Protein AF-A0A2S9GHF2-F1 (afdb_monomer_lite)

Secondary structure (DSSP, 8-state):
---S-HHHHTT-S----TTEEEEEEEETTT--EE-SPPPP--SS-S--PPPBPTTT--BEEEEEPPTTSPPPHHHHHHHHHHH--

Foldseek 3Di:
DDQDCVCVVVPDDDDQPQFYHQPWKAFPPPRDTDPDDFDDCDPPDPDDAADADPVPRGGMGHSGHDPPGHTDPVSVVVVVVVPPD

Structure (mmCIF, N/CA/C/O backbone):
data_AF-A0A2S9GHF2-F1
#
_entry.id   AF-A0A2S9GHF2-F1
#
loop_
_atom_site.group_PDB
_atom_site.id
_atom_site.type_symbol
_atom_site.label_atom_id
_atom_site.label_alt_id
_atom_site.label_comp_id
_atom_site.label_asym_id
_atom_site.label_entity_id
_atom_site.label_seq_id
_atom_site.pdbx_PDB_ins_code
_atom_site.Cartn_x
_atom_site.Cartn_y
_atom_site.Cartn_z
_atom_site.occupancy
_atom_site.B_iso_or_equiv
_atom_site.auth_seq_id
_atom_site.auth_comp_id
_atom_site.auth_asym_id
_atom_site.auth_atom_id
_atom_site.pdbx_PDB_model_num
ATOM 1 N N . GLN A 1 1 ? -9.592 1.781 6.472 1.00 93.88 1 GLN A N 1
ATOM 2 C CA . GLN A 1 1 ? -9.808 1.683 5.009 1.00 93.88 1 GLN A CA 1
ATOM 3 C C . GLN A 1 1 ? -8.826 2.558 4.241 1.00 93.88 1 GLN A C 1
ATOM 5 O O . GLN A 1 1 ? -8.376 2.126 3.191 1.00 93.88 1 GLN A O 1
ATOM 10 N N . ASN A 1 2 ? -8.498 3.758 4.727 1.00 97.69 2 ASN A N 1
ATOM 11 C CA . ASN A 1 2 ? -7.423 4.572 4.152 1.00 97.69 2 ASN A CA 1
ATOM 12 C C . ASN A 1 2 ? -6.060 3.873 4.272 1.00 97.69 2 ASN A C 1
ATOM 14 O O . ASN A 1 2 ? -5.913 2.954 5.075 1.00 97.69 2 ASN A O 1
ATOM 18 N N . VAL A 1 3 ? -5.092 4.352 3.489 1.00 97.88 3 VAL A N 1
ATOM 19 C CA . VAL A 1 3 ? -3.726 3.803 3.360 1.00 97.88 3 VAL A CA 1
ATOM 20 C C . VAL A 1 3 ? -2.641 4.880 3.557 1.00 97.88 3 VAL A C 1
ATOM 22 O O . VAL A 1 3 ? -1.474 4.676 3.240 1.00 97.88 3 VAL A O 1
ATOM 25 N N . ASP A 1 4 ? -3.040 6.062 4.032 1.00 97.25 4 ASP A N 1
ATOM 26 C CA . ASP A 1 4 ? -2.284 7.327 4.029 1.00 97.25 4 ASP A CA 1
ATOM 27 C C . ASP A 1 4 ? -1.579 7.663 5.360 1.00 97.25 4 ASP A C 1
ATOM 29 O O . ASP A 1 4 ? -0.909 8.696 5.471 1.00 97.25 4 ASP A O 1
ATOM 33 N N . ASN A 1 5 ? -1.713 6.790 6.362 1.00 96.00 5 ASN A N 1
ATOM 34 C CA . ASN A 1 5 ? -1.220 6.956 7.732 1.00 96.00 5 ASN A CA 1
ATOM 35 C C . ASN A 1 5 ? -1.645 8.275 8.418 1.00 96.00 5 ASN A C 1
ATOM 37 O O . ASN A 1 5 ? -0.965 8.765 9.329 1.00 96.00 5 ASN A O 1
ATOM 41 N N . LEU A 1 6 ? -2.745 8.912 7.989 1.00 98.19 6 LEU A N 1
ATOM 42 C CA . LEU A 1 6 ? -3.190 10.179 8.584 1.00 98.19 6 LEU A CA 1
ATOM 43 C C . LEU A 1 6 ? -3.695 10.012 10.022 1.00 98.19 6 LEU A C 1
ATOM 45 O O . LEU A 1 6 ? -3.549 10.937 10.821 1.00 98.19 6 LEU A O 1
ATOM 49 N N . HIS A 1 7 ? -4.232 8.845 10.381 1.00 97.88 7 HIS A N 1
ATOM 50 C CA . HIS A 1 7 ? -4.679 8.562 11.747 1.00 97.88 7 HIS A CA 1
ATOM 51 C C . HIS A 1 7 ? -3.514 8.533 12.741 1.00 97.88 7 HIS A C 1
ATOM 53 O O . HIS A 1 7 ? -3.595 9.150 13.806 1.00 97.88 7 HIS A O 1
ATOM 59 N N . GLU A 1 8 ? -2.419 7.873 12.381 1.00 97.88 8 GLU A N 1
ATOM 60 C CA . GLU A 1 8 ? -1.189 7.780 13.167 1.00 97.88 8 GLU A CA 1
ATOM 61 C C . GLU A 1 8 ? -0.516 9.139 13.285 1.00 97.88 8 GLU A C 1
ATOM 63 O O . GLU A 1 8 ? -0.123 9.551 14.375 1.00 97.88 8 GLU A O 1
ATOM 68 N N . ARG A 1 9 ? -0.445 9.885 12.175 1.00 97.31 9 ARG A N 1
ATOM 69 C CA . ARG A 1 9 ? 0.082 11.259 12.166 1.00 97.31 9 ARG A CA 1
ATOM 70 C C . ARG A 1 9 ? -0.746 12.205 13.038 1.00 97.31 9 ARG A C 1
ATOM 72 O O . ARG A 1 9 ? -0.198 13.169 13.564 1.00 97.31 9 ARG A O 1
ATOM 79 N N . ALA A 1 10 ? -2.036 11.923 13.212 1.00 98.25 10 ALA A N 1
ATOM 80 C CA . ALA A 1 10 ? -2.918 12.629 14.138 1.00 98.25 10 ALA A CA 1
ATOM 81 C C . ALA A 1 10 ? -2.834 12.112 15.593 1.00 98.25 10 ALA A C 1
ATOM 83 O O . ALA A 1 10 ? -3.507 12.657 16.465 1.00 98.25 10 ALA A O 1
ATOM 84 N N . GLY A 1 11 ? -2.016 11.090 15.872 1.00 98.19 11 GLY A N 1
ATOM 85 C CA . GLY A 1 11 ? -1.768 10.554 17.216 1.00 98.19 11 GLY A CA 1
ATOM 86 C C . GLY A 1 11 ? -2.609 9.335 17.606 1.00 98.19 11 GLY A C 1
ATOM 87 O O . GLY A 1 11 ? -2.574 8.923 18.765 1.00 98.19 11 GLY A O 1
ATOM 88 N N . SER A 1 12 ? -3.362 8.740 16.677 1.00 97.94 12 SER A N 1
ATOM 89 C CA . SER A 1 12 ? -4.095 7.495 16.947 1.00 97.94 12 SER A CA 1
ATOM 90 C C . SER A 1 12 ? -3.114 6.333 17.115 1.00 97.94 12 SER A C 1
ATOM 92 O O . SER A 1 12 ? -2.226 6.155 16.288 1.00 97.94 12 SER A O 1
ATOM 94 N N . SER A 1 13 ? -3.284 5.526 18.164 1.00 94.81 13 SER A N 1
ATOM 95 C CA . SER A 1 13 ? -2.405 4.381 18.460 1.00 94.81 13 SER A CA 1
ATOM 96 C C . SER A 1 13 ? -3.024 3.017 18.150 1.00 94.81 13 SER A C 1
ATOM 98 O O . SER A 1 13 ? -2.300 2.040 17.996 1.00 94.81 13 SER A O 1
ATOM 100 N N . GLN A 1 14 ? -4.352 2.941 18.050 1.00 94.88 14 GLN A N 1
ATOM 101 C CA . GLN A 1 14 ? -5.086 1.728 17.687 1.00 94.88 14 GLN A CA 1
ATOM 102 C C . GLN A 1 14 ? -5.661 1.903 16.283 1.00 94.88 14 GLN A C 1
ATOM 104 O O . GLN A 1 14 ? -6.790 2.364 16.115 1.00 94.88 14 GLN A O 1
ATOM 109 N N . VAL A 1 15 ? -4.845 1.595 15.275 1.00 96.38 15 VAL A N 1
ATOM 110 C CA . VAL A 1 15 ? -5.217 1.662 13.858 1.00 96.38 15 VAL A CA 1
ATOM 111 C C . VAL A 1 15 ? -4.967 0.294 13.231 1.00 96.38 15 VAL A C 1
ATOM 113 O O . VAL A 1 15 ? -3.872 -0.251 13.335 1.00 96.38 15 VAL A O 1
ATOM 116 N N . HIS A 1 16 ? -5.987 -0.264 12.579 1.00 96.94 16 HIS A N 1
ATOM 117 C CA . HIS A 1 16 ? -5.893 -1.535 11.861 1.00 96.94 16 HIS A CA 1
ATOM 118 C C . HIS A 1 16 ? -6.012 -1.283 10.353 1.00 96.94 16 HIS A C 1
ATOM 120 O O . HIS A 1 16 ? -7.073 -0.908 9.839 1.00 96.94 16 HIS A O 1
ATOM 126 N N . HIS A 1 17 ? -4.909 -1.481 9.631 1.00 97.25 17 HIS A N 1
ATOM 127 C CA . HIS A 1 17 ? -4.805 -1.229 8.190 1.00 97.25 17 HIS A CA 1
ATOM 128 C C . HIS A 1 17 ? -5.424 -2.349 7.356 1.00 97.25 17 HIS A C 1
ATOM 130 O O . HIS A 1 17 ? -4.731 -3.146 6.729 1.00 97.25 17 HIS A O 1
ATOM 136 N N . VAL A 1 18 ? -6.756 -2.401 7.309 1.00 97.56 18 VAL A N 1
ATOM 137 C CA . VAL A 1 18 ? -7.486 -3.421 6.528 1.00 97.56 18 VAL A CA 1
ATOM 138 C C . VAL A 1 18 ? -7.199 -3.375 5.022 1.00 97.56 18 VAL A C 1
ATOM 140 O O . VAL A 1 18 ? -7.370 -4.380 4.350 1.00 97.56 18 VAL A O 1
ATOM 143 N N . HIS A 1 19 ? -6.731 -2.243 4.486 1.00 98.19 19 HIS A N 1
ATOM 144 C CA . HIS A 1 19 ? -6.299 -2.119 3.086 1.00 98.19 19 HIS A CA 1
ATOM 145 C C . HIS A 1 19 ? -4.782 -1.945 2.946 1.00 98.19 19 HIS A C 1
ATOM 147 O O . HIS A 1 19 ? -4.312 -1.535 1.887 1.00 98.19 19 HIS A O 1
ATOM 153 N N . GLY A 1 20 ? -4.023 -2.265 3.994 1.00 96.88 20 GLY A N 1
ATOM 154 C CA . GLY A 1 20 ? -2.576 -2.097 4.019 1.00 96.88 20 GLY A CA 1
ATOM 155 C C . GLY A 1 20 ? -2.131 -0.628 4.043 1.00 96.88 20 GLY A C 1
ATOM 156 O O . GLY A 1 20 ? -2.848 0.228 4.556 1.00 96.88 20 GLY A O 1
ATOM 157 N N . SER A 1 21 ? -0.937 -0.338 3.524 1.00 97.19 21 SER A N 1
ATOM 158 C CA . SER A 1 21 ? -0.227 0.935 3.710 1.00 97.19 21 SER A CA 1
ATOM 159 C C . SER A 1 21 ? 0.487 1.393 2.434 1.00 97.19 21 SER A C 1
ATOM 161 O O . SER A 1 21 ? 1.105 0.590 1.734 1.00 97.19 21 SER A O 1
ATOM 163 N N . LEU A 1 22 ? 0.460 2.704 2.150 1.00 95.81 22 LEU A N 1
ATOM 164 C CA . LEU A 1 22 ? 1.258 3.324 1.077 1.00 95.81 22 LEU A CA 1
ATOM 165 C C . LEU A 1 22 ? 2.761 3.379 1.385 1.00 95.81 22 LEU A C 1
ATOM 167 O O . LEU A 1 22 ? 3.555 3.643 0.486 1.00 95.81 22 LEU A O 1
ATOM 171 N N . PHE A 1 23 ? 3.147 3.174 2.644 1.00 94.75 23 PHE A N 1
ATOM 172 C CA . PHE A 1 23 ? 4.521 3.362 3.125 1.00 94.75 23 PHE A CA 1
ATOM 173 C C . PHE A 1 23 ? 5.255 2.043 3.373 1.00 94.75 23 PHE A C 1
ATOM 175 O O . PHE A 1 23 ? 6.411 2.038 3.790 1.00 94.75 23 PHE A O 1
ATOM 182 N N . GLU A 1 24 ? 4.587 0.926 3.112 1.00 96.69 24 GLU A N 1
ATOM 183 C CA . GLU A 1 24 ? 5.165 -0.410 3.110 1.00 96.69 24 GLU A CA 1
ATOM 184 C C . GLU A 1 24 ? 5.164 -0.932 1.676 1.00 96.69 24 GLU A C 1
ATOM 186 O O . GLU A 1 24 ? 4.265 -0.610 0.904 1.00 96.69 24 GLU A O 1
ATOM 191 N N . PHE A 1 25 ? 6.158 -1.736 1.305 1.00 97.62 25 PHE A N 1
ATOM 192 C CA . PHE A 1 25 ? 6.323 -2.200 -0.071 1.00 97.62 25 PHE A CA 1
ATOM 193 C C . PHE A 1 25 ? 6.653 -3.685 -0.117 1.00 97.62 25 PHE A C 1
ATOM 195 O O . PHE A 1 25 ? 7.357 -4.219 0.747 1.00 97.62 25 PHE A O 1
ATOM 202 N N . HIS A 1 26 ? 6.189 -4.352 -1.169 1.00 97.44 26 HIS A N 1
ATOM 203 C CA . HIS A 1 26 ? 6.476 -5.758 -1.422 1.00 97.44 26 HIS A CA 1
ATOM 204 C C . HIS A 1 26 ? 6.545 -6.060 -2.916 1.00 97.44 26 HIS A C 1
ATOM 206 O O . HIS A 1 26 ? 6.067 -5.305 -3.763 1.00 97.44 26 HIS A O 1
ATOM 212 N N . CYS A 1 27 ? 7.154 -7.195 -3.247 1.00 97.94 27 CYS A N 1
ATOM 213 C CA . CYS A 1 27 ? 7.123 -7.713 -4.608 1.00 97.94 27 CYS A CA 1
ATOM 214 C C . CYS A 1 27 ? 5.730 -8.258 -4.951 1.00 97.94 27 CYS A C 1
ATOM 216 O O . CYS A 1 27 ? 5.165 -9.060 -4.203 1.00 97.94 27 CYS A O 1
ATOM 218 N N . ASP A 1 28 ? 5.213 -7.893 -6.120 1.00 96.94 28 ASP A N 1
ATOM 219 C CA . ASP A 1 28 ? 3.950 -8.399 -6.664 1.00 96.94 28 ASP A CA 1
ATOM 220 C C . ASP A 1 28 ? 3.908 -9.931 -6.814 1.00 96.94 28 ASP A C 1
ATOM 222 O O . ASP A 1 28 ? 2.858 -10.543 -6.624 1.00 96.94 28 ASP A O 1
ATOM 226 N N . ARG A 1 29 ? 5.057 -10.551 -7.098 1.00 97.44 29 ARG A N 1
ATOM 227 C CA . ARG A 1 29 ? 5.167 -11.974 -7.418 1.00 97.44 29 ARG A CA 1
ATOM 228 C C . ARG A 1 29 ? 5.586 -12.840 -6.239 1.00 97.44 29 ARG A C 1
ATOM 230 O O . ARG A 1 29 ? 4.869 -13.769 -5.889 1.00 97.44 29 ARG A O 1
ATOM 237 N N . CYS A 1 30 ? 6.752 -12.587 -5.640 1.00 97.69 30 CYS A N 1
ATOM 238 C CA . CYS A 1 30 ? 7.253 -13.422 -4.537 1.00 97.69 30 CYS A CA 1
ATOM 239 C C . CYS A 1 30 ? 6.834 -12.922 -3.150 1.00 97.69 30 CYS A C 1
ATOM 241 O O . CYS A 1 30 ? 7.167 -13.562 -2.157 1.00 97.69 30 CYS A O 1
ATOM 243 N N . ARG A 1 31 ? 6.129 -11.782 -3.078 1.00 96.19 31 ARG A N 1
ATOM 244 C CA . ARG A 1 31 ? 5.616 -11.170 -1.843 1.00 96.19 31 ARG A CA 1
ATOM 245 C C . ARG A 1 31 ? 6.680 -10.799 -0.798 1.00 96.19 31 ARG A C 1
ATOM 247 O O . ARG A 1 31 ? 6.327 -10.401 0.304 1.00 96.19 31 ARG A O 1
ATOM 254 N N . SER A 1 32 ? 7.972 -10.850 -1.137 1.00 97.62 32 SER A N 1
ATOM 255 C CA . SER A 1 32 ? 9.040 -10.394 -0.243 1.00 97.62 32 SER A CA 1
ATOM 256 C C . SER A 1 32 ? 8.888 -8.905 0.066 1.00 97.62 32 SER A C 1
ATOM 258 O O . SER A 1 32 ? 8.715 -8.109 -0.864 1.00 97.62 32 SER A O 1
ATOM 260 N N . THR A 1 33 ? 9.029 -8.528 1.336 1.00 97.56 33 THR A N 1
ATOM 261 C CA . THR A 1 33 ? 9.104 -7.126 1.764 1.00 97.56 33 THR A CA 1
ATOM 262 C C . THR A 1 33 ? 10.254 -6.405 1.067 1.00 97.56 33 THR A C 1
ATOM 264 O O . THR A 1 33 ? 11.321 -6.981 0.837 1.00 97.56 33 THR A O 1
ATOM 267 N N . TYR A 1 34 ? 10.040 -5.135 0.741 1.00 97.56 34 TYR A N 1
ATOM 268 C CA . TYR A 1 34 ? 11.025 -4.276 0.107 1.00 97.56 34 TYR A CA 1
ATOM 269 C C . TYR A 1 34 ? 11.258 -3.019 0.947 1.00 97.56 34 TYR A C 1
ATOM 271 O O . TYR A 1 34 ? 10.322 -2.307 1.290 1.00 97.56 34 TYR A O 1
ATOM 279 N N . GLN A 1 35 ? 12.524 -2.760 1.272 1.00 96.19 35 GLN A N 1
ATOM 280 C CA . GLN A 1 35 ? 12.981 -1.589 2.038 1.00 96.19 35 GLN A CA 1
ATOM 281 C C . GLN A 1 35 ? 14.025 -0.774 1.254 1.00 96.19 35 GLN A C 1
ATOM 283 O O . GLN A 1 35 ? 14.749 0.036 1.826 1.00 96.19 35 GLN A O 1
ATOM 288 N N . GLY A 1 36 ? 14.164 -1.050 -0.047 1.00 94.19 36 GLY A N 1
ATOM 289 C CA . GLY A 1 36 ? 15.086 -0.326 -0.915 1.00 94.19 36 GLY A CA 1
ATOM 290 C C . GLY A 1 36 ? 14.543 1.043 -1.323 1.00 94.19 36 GLY A C 1
ATOM 291 O O . GLY A 1 36 ? 13.473 1.470 -0.894 1.00 94.19 36 GLY A O 1
ATOM 292 N N . GLN A 1 37 ? 15.295 1.729 -2.180 1.00 93.19 37 GLN A N 1
ATOM 293 C CA . GLN A 1 37 ? 14.918 3.048 -2.666 1.00 93.19 37 GLN A CA 1
ATOM 294 C C . GLN A 1 37 ? 13.709 2.965 -3.608 1.00 93.19 37 GLN A C 1
ATOM 296 O O . GLN A 1 37 ? 13.702 2.195 -4.568 1.00 93.19 37 GLN A O 1
ATOM 301 N N . ILE A 1 38 ? 12.704 3.795 -3.338 1.00 92.25 38 ILE A N 1
ATOM 302 C CA . ILE A 1 38 ? 11.576 4.038 -4.238 1.00 92.25 38 ILE A CA 1
ATOM 303 C C . ILE A 1 38 ? 11.930 5.243 -5.122 1.00 92.25 38 ILE A C 1
ATOM 305 O O . ILE A 1 38 ? 12.564 6.174 -4.617 1.00 92.25 38 ILE A O 1
ATOM 309 N N . PRO A 1 39 ? 11.589 5.236 -6.424 1.00 90.19 39 PRO A N 1
ATOM 310 C CA . PRO A 1 39 ? 11.847 6.366 -7.302 1.00 90.19 39 PRO A CA 1
ATOM 311 C C . PRO A 1 39 ? 11.177 7.635 -6.777 1.00 90.19 39 PRO A C 1
ATOM 313 O O . PRO A 1 39 ? 10.056 7.586 -6.266 1.00 90.19 39 PRO A O 1
ATOM 316 N N . ASP A 1 40 ? 11.851 8.771 -6.937 1.00 88.75 40 ASP A N 1
ATOM 317 C CA . ASP A 1 40 ? 11.219 10.066 -6.708 1.00 88.75 40 ASP A CA 1
ATOM 318 C C . ASP A 1 40 ? 10.065 10.249 -7.699 1.00 88.75 40 ASP A C 1
ATOM 320 O O . ASP A 1 40 ? 10.189 9.885 -8.867 1.00 88.75 40 ASP A O 1
ATOM 324 N N . MET A 1 41 ? 8.967 10.849 -7.240 1.00 84.00 41 MET A N 1
ATOM 325 C CA . MET A 1 41 ? 7.797 11.187 -8.057 1.00 84.00 41 MET A CA 1
ATOM 326 C C . MET A 1 41 ? 7.759 12.712 -8.273 1.00 84.00 41 MET A C 1
ATOM 328 O O . MET A 1 41 ? 7.077 13.412 -7.522 1.00 84.00 41 MET A O 1
ATOM 332 N N . PRO A 1 42 ? 8.557 13.273 -9.205 1.00 86.12 42 PRO A N 1
ATOM 333 C CA . PRO A 1 42 ? 8.541 14.700 -9.501 1.00 86.12 42 PRO A CA 1
ATOM 334 C C . PRO A 1 42 ? 7.236 15.095 -10.194 1.00 86.12 42 PRO A C 1
ATOM 336 O O . PRO A 1 42 ? 6.693 14.335 -10.983 1.00 86.12 42 PRO A O 1
ATOM 339 N N . GLU A 1 43 ? 6.765 16.317 -9.962 1.00 86.50 43 GLU A N 1
ATOM 340 C CA . GLU A 1 43 ? 5.563 16.842 -10.614 1.00 86.50 43 GLU A CA 1
ATOM 341 C C . GLU A 1 43 ? 5.931 17.930 -11.643 1.00 86.50 43 GLU A C 1
ATOM 343 O O . GLU A 1 43 ? 6.639 18.878 -11.280 1.00 86.50 43 GLU A O 1
ATOM 348 N N . PRO A 1 44 ? 5.455 17.849 -12.906 1.00 87.12 44 PRO A N 1
ATOM 349 C CA . PRO A 1 44 ? 4.573 16.815 -13.458 1.00 87.12 44 PRO A CA 1
ATOM 350 C C . PRO A 1 44 ? 5.345 15.593 -13.988 1.00 87.12 44 PRO A C 1
ATOM 352 O O . PRO A 1 44 ? 6.346 15.742 -14.692 1.00 87.12 44 PRO A O 1
ATOM 355 N N . VAL A 1 45 ? 4.831 14.388 -13.739 1.00 85.50 45 VAL A N 1
ATOM 356 C CA . VAL A 1 45 ? 5.312 13.144 -14.361 1.00 85.50 45 VAL A CA 1
ATOM 357 C C . VAL A 1 45 ? 4.131 12.297 -14.828 1.00 85.50 45 VAL A C 1
ATOM 359 O O . VAL A 1 45 ? 3.152 12.137 -14.108 1.00 85.50 45 VAL A O 1
ATOM 362 N N . GLU A 1 46 ? 4.199 11.773 -16.054 1.00 87.25 46 GLU A N 1
ATOM 363 C CA . GLU A 1 46 ? 3.123 10.940 -16.615 1.00 87.25 46 GLU A CA 1
ATOM 364 C C . GLU A 1 46 ? 3.144 9.519 -16.034 1.00 87.25 46 GLU A C 1
ATOM 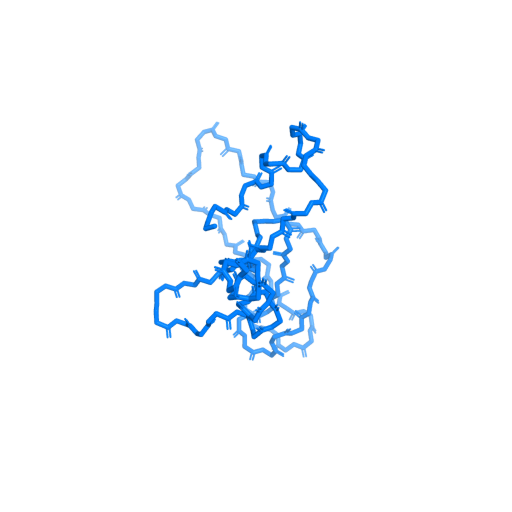366 O O . GLU A 1 46 ? 2.108 8.980 -15.650 1.00 87.25 46 GLU A O 1
ATOM 371 N N . SER A 1 47 ? 4.329 8.915 -15.937 1.00 89.06 47 SER A N 1
ATOM 372 C CA . SER A 1 47 ? 4.515 7.578 -15.374 1.00 89.06 47 SER A CA 1
ATOM 373 C C . SER A 1 47 ? 5.954 7.362 -14.924 1.00 89.06 47 SER A C 1
ATOM 375 O O . SER A 1 47 ? 6.882 7.847 -15.574 1.00 89.06 47 SER A O 1
ATOM 377 N N . ILE A 1 48 ? 6.137 6.573 -13.866 1.00 89.56 48 ILE A N 1
ATOM 378 C CA . ILE A 1 48 ? 7.443 6.089 -13.414 1.00 89.56 48 ILE A CA 1
ATOM 379 C C . ILE A 1 48 ? 7.365 4.584 -13.216 1.00 89.56 48 ILE A C 1
ATOM 381 O O . ILE A 1 48 ? 6.426 4.082 -12.596 1.00 89.56 48 ILE A O 1
ATOM 385 N N . ASP A 1 49 ? 8.367 3.878 -13.731 1.00 91.94 49 ASP A N 1
ATOM 386 C CA . ASP A 1 49 ? 8.464 2.438 -13.555 1.00 91.94 49 ASP A CA 1
ATOM 387 C C . ASP A 1 49 ? 8.831 2.082 -12.106 1.00 91.94 49 ASP A C 1
ATOM 389 O O . ASP A 1 49 ? 9.751 2.673 -11.525 1.00 91.94 49 ASP A O 1
ATOM 393 N N . PRO A 1 50 ? 8.153 1.090 -11.506 1.00 94.38 50 PRO A N 1
ATOM 394 C CA . PRO A 1 50 ? 8.508 0.617 -10.181 1.00 94.38 50 PRO A CA 1
ATOM 395 C C . PRO A 1 50 ? 9.867 -0.105 -10.180 1.00 94.38 50 PRO A C 1
ATOM 397 O O . PRO A 1 50 ? 10.260 -0.715 -11.180 1.00 94.38 50 PRO A O 1
ATOM 400 N N . PRO A 1 51 ? 10.573 -0.135 -9.034 1.00 96.12 51 PRO A N 1
ATOM 401 C CA . PRO A 1 51 ? 11.779 -0.937 -8.885 1.00 96.12 51 PRO A CA 1
ATOM 402 C C . PRO A 1 51 ? 11.528 -2.418 -9.166 1.00 96.12 51 PRO A C 1
ATOM 404 O O . PRO A 1 51 ? 10.455 -2.959 -8.893 1.00 96.12 51 PRO A O 1
ATOM 407 N N . SER A 1 52 ? 12.567 -3.106 -9.631 1.00 97.44 52 SER A N 1
ATOM 408 C CA . SER A 1 52 ? 12.564 -4.566 -9.729 1.00 97.44 52 SER A CA 1
ATOM 409 C C . SER A 1 52 ? 12.970 -5.211 -8.402 1.00 97.44 52 SER A C 1
ATOM 411 O O . SER A 1 52 ? 13.895 -4.769 -7.720 1.00 97.44 52 SER A O 1
ATOM 413 N N . CYS A 1 53 ? 12.302 -6.303 -8.045 1.00 98.06 53 CYS A N 1
ATOM 414 C CA . CYS A 1 53 ? 12.608 -7.112 -6.876 1.00 98.06 53 CYS A CA 1
ATOM 415 C C . CYS A 1 53 ? 13.979 -7.791 -7.038 1.00 98.06 53 CYS A C 1
ATOM 417 O O . CYS A 1 53 ? 14.152 -8.568 -7.978 1.00 98.06 53 CYS A O 1
ATOM 419 N N . PRO A 1 54 ? 14.925 -7.616 -6.100 1.00 96.62 54 PRO A N 1
ATOM 420 C CA . PRO A 1 54 ? 16.252 -8.226 -6.204 1.00 96.62 54 PRO A CA 1
ATOM 421 C C . PRO A 1 54 ? 16.233 -9.756 -6.059 1.00 96.62 54 PRO A C 1
ATOM 423 O O . PRO A 1 54 ? 17.157 -10.425 -6.505 1.00 96.62 54 PRO A O 1
ATOM 426 N N . ALA A 1 55 ? 15.188 -10.323 -5.444 1.00 97.44 55 ALA A N 1
ATOM 427 C CA . ALA A 1 55 ? 15.094 -11.759 -5.188 1.00 97.44 55 ALA A CA 1
ATOM 428 C C . ALA A 1 55 ? 14.540 -12.558 -6.376 1.00 97.44 55 ALA A C 1
ATOM 430 O O . ALA A 1 55 ? 14.885 -13.723 -6.544 1.00 97.44 55 ALA A O 1
ATOM 431 N N . CYS A 1 56 ? 13.658 -11.964 -7.187 1.00 98.12 56 CYS A N 1
ATOM 432 C CA . CYS A 1 56 ? 13.053 -12.681 -8.311 1.00 98.12 56 CYS A CA 1
ATOM 433 C C . CYS A 1 56 ? 12.974 -11.878 -9.615 1.00 98.12 56 CYS A C 1
ATOM 435 O O . CYS A 1 56 ? 12.841 -12.484 -10.674 1.00 98.12 56 CYS A O 1
ATOM 437 N N . GLY A 1 57 ? 13.028 -10.546 -9.575 1.00 97.81 57 GLY A N 1
ATOM 438 C CA . GLY A 1 57 ? 12.822 -9.671 -10.737 1.00 97.81 57 GLY A CA 1
ATOM 439 C C . GLY A 1 57 ? 11.361 -9.301 -11.022 1.00 97.81 57 GLY A C 1
ATOM 440 O O . GLY A 1 57 ? 11.067 -8.847 -12.118 1.00 97.81 57 GLY A O 1
ATOM 441 N N . GLY A 1 58 ? 10.432 -9.536 -10.085 1.00 98.00 58 GLY A N 1
ATOM 442 C CA . GLY A 1 58 ? 9.064 -8.992 -10.162 1.00 98.00 58 GLY A CA 1
ATOM 443 C C . GLY A 1 58 ?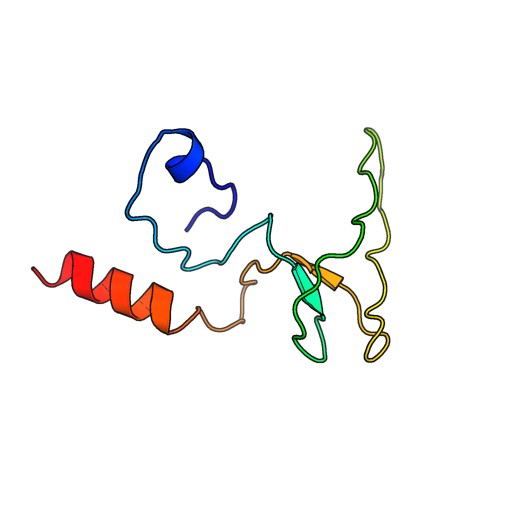 9.041 -7.489 -9.875 1.00 98.00 58 GLY A C 1
ATOM 444 O O . GLY A 1 58 ? 10.078 -6.927 -9.524 1.00 98.00 58 GLY A O 1
ATOM 445 N N . LEU A 1 59 ? 7.887 -6.837 -9.979 1.00 97.62 59 LEU A N 1
ATOM 446 C CA . LEU A 1 59 ? 7.783 -5.399 -9.723 1.00 97.62 59 LEU A CA 1
ATOM 447 C C . LEU A 1 59 ? 7.482 -5.137 -8.245 1.00 97.62 59 LEU A C 1
ATOM 449 O O . LEU A 1 59 ? 6.728 -5.870 -7.596 1.00 97.62 59 LEU A O 1
ATOM 453 N N . ILE A 1 60 ? 8.104 -4.101 -7.692 1.00 98.00 60 ILE A N 1
ATOM 454 C CA . ILE A 1 60 ? 7.822 -3.633 -6.338 1.00 98.00 60 ILE A CA 1
ATOM 455 C C . ILE A 1 60 ? 6.607 -2.712 -6.370 1.00 98.00 60 ILE A C 1
ATOM 457 O O . ILE A 1 60 ? 6.553 -1.765 -7.149 1.00 98.00 60 ILE A O 1
ATOM 461 N N . ARG A 1 61 ? 5.642 -2.960 -5.490 1.00 96.00 61 ARG A N 1
ATOM 462 C CA . ARG A 1 61 ? 4.451 -2.121 -5.327 1.00 96.00 61 ARG A CA 1
ATOM 463 C C . ARG A 1 61 ? 4.233 -1.770 -3.857 1.00 96.00 61 ARG A C 1
ATOM 465 O O . ARG A 1 61 ? 4.753 -2.476 -2.990 1.00 96.00 61 ARG A O 1
ATOM 472 N N . PRO A 1 62 ? 3.452 -0.718 -3.562 1.00 96.44 62 PRO A N 1
ATOM 473 C CA . PRO A 1 62 ? 2.967 -0.483 -2.211 1.00 96.44 62 PRO A CA 1
ATOM 474 C C . PRO A 1 62 ? 2.162 -1.682 -1.698 1.00 96.44 62 PRO A C 1
ATOM 476 O O . PRO A 1 62 ? 1.434 -2.332 -2.463 1.00 96.44 62 PRO A O 1
ATOM 479 N N . ASN A 1 63 ? 2.239 -1.916 -0.393 1.00 97.06 63 ASN A N 1
ATOM 480 C CA . ASN A 1 63 ? 1.477 -2.909 0.353 1.00 97.06 63 ASN A CA 1
ATOM 481 C C . ASN A 1 63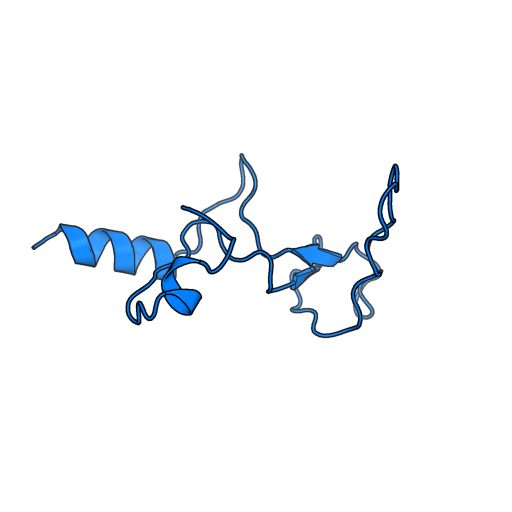 ? 0.033 -2.441 0.566 1.00 97.06 63 ASN A C 1
ATOM 483 O O . ASN A 1 63 ? -0.471 -2.426 1.680 1.00 97.06 63 ASN A O 1
ATOM 487 N N . VAL A 1 64 ? -0.622 -2.006 -0.507 1.00 97.75 64 VAL A N 1
ATOM 488 C CA . VAL A 1 64 ? -2.036 -1.628 -0.535 1.00 97.75 64 VAL A CA 1
ATOM 489 C C . VAL A 1 64 ? -2.831 -2.807 -1.063 1.00 97.75 64 VAL A C 1
ATOM 491 O O . VAL A 1 64 ? -2.415 -3.400 -2.049 1.00 97.75 64 VAL A O 1
ATOM 494 N N . VAL A 1 65 ? -3.980 -3.123 -0.479 1.00 97.31 65 VAL A N 1
ATOM 495 C CA . VAL A 1 65 ? -4.891 -4.143 -1.019 1.00 97.31 65 VAL A CA 1
ATOM 496 C C . VAL A 1 65 ? -5.635 -3.568 -2.224 1.00 97.31 65 VAL A C 1
ATOM 498 O O . VAL A 1 65 ? -6.332 -2.559 -2.103 1.00 97.31 65 VAL A O 1
ATOM 501 N N . TRP A 1 66 ? -5.494 -4.189 -3.396 1.00 95.81 66 TRP A N 1
ATOM 502 C CA . TRP A 1 66 ? -6.270 -3.816 -4.583 1.00 95.81 66 TRP A CA 1
ATOM 503 C C . TRP A 1 66 ? -7.607 -4.554 -4.639 1.00 95.81 66 TRP A C 1
ATOM 505 O O . TRP A 1 66 ? -7.806 -5.585 -3.999 1.00 95.81 66 TRP A O 1
ATOM 515 N N . PHE A 1 67 ? -8.538 -4.046 -5.447 1.00 97.06 67 PHE A N 1
ATOM 516 C CA . PHE A 1 67 ? -9.789 -4.755 -5.702 1.00 97.06 67 PHE A CA 1
ATOM 517 C C . PHE A 1 67 ? -9.519 -6.169 -6.227 1.00 97.06 67 PHE A C 1
ATOM 519 O O . PHE A 1 67 ? -8.762 -6.359 -7.177 1.00 97.06 67 PHE A O 1
ATOM 526 N N . GLY A 1 68 ? -10.167 -7.154 -5.602 1.00 96.44 68 GLY A N 1
ATOM 527 C CA . GLY A 1 68 ? -9.986 -8.573 -5.908 1.00 96.44 68 GLY A CA 1
ATOM 528 C C . GLY A 1 68 ? -8.875 -9.265 -5.112 1.00 96.44 68 GLY A C 1
ATOM 529 O O . GLY A 1 68 ? -8.783 -10.488 -5.181 1.00 96.44 68 GLY A O 1
ATOM 530 N N . GLU A 1 69 ? -8.067 -8.536 -4.336 1.00 96.06 69 GLU A N 1
ATOM 531 C CA . GLU A 1 69 ? -7.122 -9.132 -3.386 1.00 96.06 69 GLU A CA 1
ATOM 532 C C . GLU A 1 69 ? -7.785 -9.373 -2.013 1.00 96.06 69 GLU A C 1
ATOM 534 O O . GLU A 1 69 ? -8.687 -8.627 -1.618 1.00 96.06 69 GLU A O 1
ATOM 539 N N . PRO A 1 70 ? -7.366 -10.418 -1.272 1.00 96.44 70 PRO A N 1
ATOM 540 C CA . PRO A 1 70 ? -7.833 -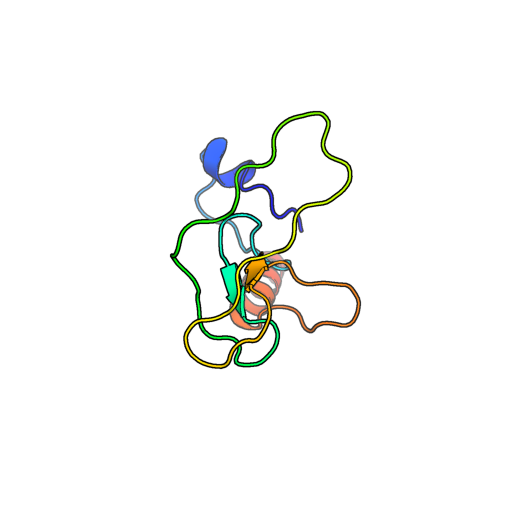10.642 0.092 1.00 96.44 70 PRO A CA 1
ATOM 541 C C . PRO A 1 70 ? -7.318 -9.551 1.044 1.00 96.44 70 PRO A C 1
ATOM 543 O O . PRO A 1 70 ? -6.217 -9.025 0.868 1.00 96.44 70 PRO A O 1
ATOM 546 N N . LEU A 1 71 ? -8.108 -9.239 2.076 1.00 97.50 71 LEU A N 1
ATOM 547 C CA . LEU A 1 71 ? -7.678 -8.369 3.175 1.00 97.50 71 LEU A CA 1
ATOM 548 C C . LEU A 1 71 ? -6.642 -9.093 4.061 1.00 97.50 71 LEU A C 1
ATOM 550 O O . LEU A 1 71 ? -6.640 -10.323 4.093 1.00 97.50 71 LEU A O 1
ATOM 554 N N . PRO A 1 72 ? -5.791 -8.370 4.815 1.00 96.44 72 PRO A N 1
ATOM 555 C CA . PRO A 1 72 ? -4.883 -8.987 5.776 1.00 96.44 72 PRO A CA 1
ATOM 556 C C . PRO A 1 72 ? -5.672 -9.583 6.947 1.00 96.44 72 PRO A C 1
ATOM 558 O O . PRO A 1 72 ? -6.396 -8.854 7.632 1.00 96.44 72 PRO A O 1
ATOM 561 N N . ASP A 1 73 ? -5.499 -10.883 7.194 1.00 97.38 73 ASP A N 1
ATOM 562 C CA . ASP A 1 73 ? -6.269 -11.634 8.196 1.00 97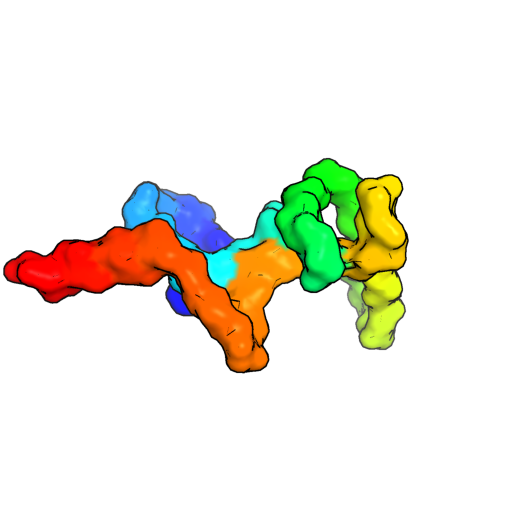.38 73 ASP A CA 1
ATOM 563 C C . ASP A 1 73 ? -6.173 -11.009 9.595 1.00 97.38 73 ASP A C 1
ATOM 565 O O . ASP A 1 73 ? -7.199 -10.744 10.222 1.00 97.38 73 ASP A O 1
ATOM 569 N N . ASP A 1 74 ? -4.961 -10.674 10.050 1.00 96.94 74 ASP A N 1
ATOM 570 C CA . ASP A 1 74 ? -4.738 -10.104 11.385 1.00 96.94 74 ASP A CA 1
ATOM 571 C C . ASP A 1 74 ? -5.439 -8.748 11.568 1.00 96.94 74 ASP A C 1
ATOM 573 O O . ASP A 1 74 ? -6.044 -8.483 12.610 1.00 96.94 74 ASP A O 1
ATOM 577 N N . ALA A 1 75 ? -5.363 -7.867 10.564 1.00 96.75 75 ALA A N 1
ATOM 578 C CA . ALA A 1 75 ? -5.992 -6.546 10.614 1.00 96.75 75 ALA A CA 1
ATOM 579 C C . ALA A 1 75 ? -7.521 -6.647 10.523 1.00 96.75 75 ALA A C 1
ATOM 581 O O . ALA A 1 75 ? -8.240 -5.891 11.186 1.00 96.75 75 ALA A O 1
ATOM 582 N N . TRP A 1 76 ? -8.021 -7.585 9.714 1.00 97.25 76 TRP A N 1
ATOM 583 C CA . TRP A 1 76 ? -9.443 -7.879 9.607 1.00 97.25 76 TRP A CA 1
ATOM 584 C C . TRP A 1 76 ? -10.001 -8.420 10.925 1.00 97.25 76 TRP A C 1
ATOM 586 O O . TRP A 1 76 ? -10.977 -7.874 11.441 1.00 97.25 76 TRP A O 1
ATOM 596 N N . GLN A 1 77 ? -9.353 -9.429 11.510 1.00 97.50 77 GLN A N 1
ATOM 597 C CA . GLN A 1 77 ? -9.789 -10.034 12.765 1.00 97.50 77 GLN A CA 1
ATOM 598 C C . GLN A 1 77 ? -9.836 -9.004 13.900 1.00 97.50 77 GLN A C 1
ATOM 600 O O . GLN A 1 77 ? -10.863 -8.885 14.568 1.00 97.50 77 GLN A O 1
ATOM 605 N N . GLN A 1 78 ? -8.785 -8.196 14.064 1.00 96.56 78 GLN A N 1
ATOM 606 C CA . GLN A 1 78 ? -8.759 -7.135 15.079 1.00 96.56 78 GLN A CA 1
ATOM 607 C C . GLN A 1 78 ? -9.883 -6.108 14.878 1.00 96.56 78 GLN A C 1
ATOM 609 O O . GLN A 1 78 ? -10.500 -5.655 15.841 1.00 96.56 78 GLN A O 1
ATOM 614 N N . SER A 1 79 ? -10.203 -5.779 13.623 1.00 95.62 79 SER A N 1
ATOM 615 C CA . SER A 1 79 ? -11.310 -4.870 13.306 1.00 95.62 79 SER A CA 1
ATOM 616 C C . SER A 1 79 ? -12.674 -5.464 13.678 1.00 95.62 79 SER A C 1
ATOM 618 O O . SER A 1 79 ? -13.524 -4.748 14.206 1.00 95.62 79 SER A O 1
ATOM 620 N N . VAL A 1 80 ? -12.886 -6.764 13.441 1.00 96.81 80 VAL A N 1
ATOM 621 C CA . VAL A 1 80 ? -14.113 -7.475 13.844 1.00 96.81 80 VAL A CA 1
ATOM 622 C C . VAL A 1 80 ? -14.231 -7.538 15.368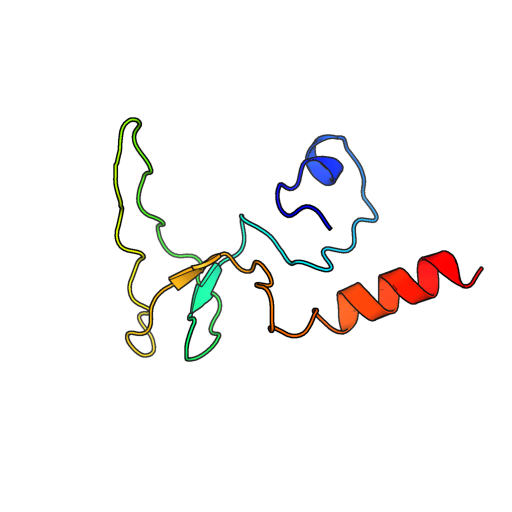 1.00 96.81 80 VAL A C 1
ATOM 624 O O . VAL A 1 80 ? -15.293 -7.250 15.918 1.00 96.81 80 VAL A O 1
ATOM 627 N N . GLU A 1 81 ? -13.142 -7.856 16.068 1.00 96.62 81 GLU A N 1
ATOM 628 C CA . GLU A 1 81 ? -13.112 -7.899 17.535 1.00 96.62 81 GLU A CA 1
ATOM 629 C C . GLU A 1 81 ? -13.406 -6.531 18.169 1.00 96.62 81 GLU A C 1
ATOM 631 O O . GLU A 1 81 ? -14.072 -6.460 19.205 1.00 96.62 81 GLU A O 1
ATOM 636 N N . ALA A 1 82 ? -12.959 -5.440 17.541 1.00 94.50 82 ALA A N 1
ATOM 637 C CA . ALA A 1 82 ? -13.183 -4.082 18.032 1.00 94.50 82 ALA A CA 1
ATOM 638 C C . ALA A 1 82 ? -14.663 -3.651 18.006 1.00 94.50 82 ALA A C 1
ATOM 640 O O . ALA A 1 82 ? -15.054 -2.817 18.822 1.00 94.50 82 ALA A O 1
ATOM 641 N N . VAL A 1 83 ? -15.481 -4.211 17.105 1.00 94.50 83 VAL A N 1
ATOM 642 C CA . VAL A 1 83 ? -16.918 -3.882 16.976 1.00 94.50 83 VAL A CA 1
ATOM 643 C C . VAL A 1 83 ? -17.849 -4.902 17.633 1.00 94.50 83 VAL A C 1
ATOM 645 O O . VAL A 1 83 ? -19.042 -4.650 17.754 1.00 94.50 83 VAL A O 1
ATOM 648 N N . ALA A 1 84 ? -17.326 -6.059 18.041 1.00 91.00 84 ALA A N 1
ATOM 649 C CA . ALA A 1 84 ? -18.105 -7.139 18.647 1.00 91.00 84 ALA A CA 1
ATOM 650 C C . ALA A 1 84 ? -18.404 -6.935 20.150 1.00 91.00 84 ALA A C 1
ATOM 652 O O . ALA A 1 84 ? -18.928 -7.845 20.795 1.00 91.00 84 ALA A O 1
ATOM 653 N N . LYS A 1 85 ? -18.057 -5.772 20.712 1.00 57.81 85 LYS A N 1
ATOM 654 C CA . LYS A 1 85 ? -18.337 -5.367 22.099 1.00 57.81 85 LYS A CA 1
ATOM 655 C C . LYS A 1 85 ? -19.474 -4.357 22.143 1.00 57.81 85 LYS A C 1
ATOM 657 O O . LYS A 1 85 ? -20.241 -4.419 23.128 1.00 57.81 85 LYS A O 1
#

Radius of gyration: 15.15 Å; chains: 1; bounding box: 35×30×39 Å

Sequence (85 aa):
QNVDNLHERAGSSQVHHVHGSLFEFHCDRCRSTYQGQIPDMPEPVESIDPPSCPACGGLIRPNVVWFGEPLPDDAWQQSVEAVAK

pLDDT: mean 95.07, std 5.26, range [57.81, 98.25]